Protein AF-A0A947K6J6-F1 (afdb_monomer)

Solvent-accessible surface area (backbone atoms only — not comparable to full-atom values): 7646 Å² total; per-residue (Å²): 130,92,72,92,45,74,66,57,57,52,51,52,50,49,52,52,51,50,50,52,50,45,40,66,72,44,54,49,53,53,50,52,53,50,53,50,48,53,49,52,54,55,47,51,54,50,50,51,54,49,51,52,51,50,50,52,51,52,50,51,54,48,53,50,51,52,50,52,51,52,51,52,54,49,52,51,50,49,52,51,48,53,49,51,51,52,51,49,53,49,52,53,50,50,52,50,51,52,51,52,52,52,49,53,50,53,53,51,51,50,52,51,50,53,52,50,51,52,53,51,49,58,64,46,45,59,57,51,52,49,53,50,48,35,68,74,67,73,58,82,132

Sequence (141 aa):
MITIDLTMWIQIANILIMIVIMNIVLYKPIRSILEEREKRIGSFEKDIEEFHKNAKLRLSEFEEKLNNARTRAKDELEQARSTAQSSGAETVGAIRKEVDTGKAASLSDLQTQIASARTELQGQVAGFAGSVAEKILGRGL

Secondary structure (DSSP, 8-state):
-----HHHHHHHHHHHHHHHHHIIIIIHHHHHHHHHHHHHHHHHHHHHHHHHHHHHHHHHHHHHHHHHHHHHHHHHHHHHHHHHHHHHHHHHHHHHHHHHHHHHHHHHHHHHHHHHHHHHHHHHHHHHHHHHHHHHH-S--

Foldseek 3Di:
DPPPDVVVVVVVVVVVVVVVCCCVPPVVVVVVVVVVVVVVVVVVVVVVVVVVVVVVVVVVVVVVVVVVVVVVVVVVVVVVVVVVVVVVVVVVVVVVVVVVVVVVVVVVVVVVVVVVVVVVVVVCVVVVVQVVCCVVVVHHD

Struc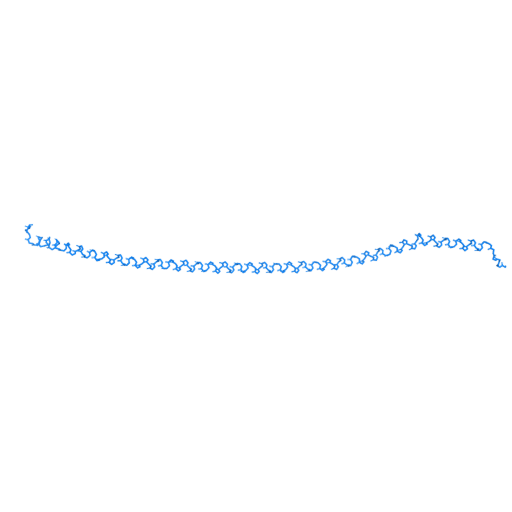ture (mmCIF, N/CA/C/O backbone):
data_AF-A0A947K6J6-F1
#
_entry.id   AF-A0A947K6J6-F1
#
loop_
_atom_site.group_PDB
_atom_site.id
_atom_site.type_symbol
_atom_site.label_atom_id
_atom_site.label_alt_id
_atom_site.label_comp_id
_atom_site.label_asym_id
_atom_site.label_entity_id
_atom_site.label_seq_id
_atom_site.pdbx_PDB_ins_code
_atom_site.Cartn_x
_atom_site.Cartn_y
_atom_site.Cartn_z
_atom_site.occupancy
_atom_site.B_iso_or_equiv
_atom_site.auth_seq_id
_atom_site.auth_comp_id
_atom_site.auth_asym_id
_atom_site.auth_atom_id
_atom_site.pdbx_PDB_model_num
ATOM 1 N N . MET A 1 1 ? 39.326 3.844 -83.913 1.00 45.97 1 MET A N 1
ATOM 2 C CA . MET A 1 1 ? 39.055 2.398 -83.777 1.00 45.97 1 MET A CA 1
ATOM 3 C C . MET A 1 1 ? 39.133 2.097 -82.296 1.00 45.97 1 MET A C 1
ATOM 5 O O . MET A 1 1 ? 40.119 2.487 -81.690 1.00 45.97 1 MET A O 1
ATOM 9 N N . ILE A 1 2 ? 38.081 1.541 -81.699 1.00 62.34 2 ILE A N 1
ATOM 10 C CA . ILE A 1 2 ? 38.128 1.117 -80.295 1.00 62.34 2 ILE A CA 1
ATOM 11 C C . ILE A 1 2 ? 38.883 -0.207 -80.301 1.00 62.34 2 ILE A C 1
ATOM 13 O O . ILE A 1 2 ? 38.319 -1.243 -80.647 1.00 62.34 2 ILE A O 1
ATOM 17 N N . THR A 1 3 ? 40.181 -0.155 -80.036 1.00 64.06 3 THR A N 1
ATOM 18 C CA . THR A 1 3 ? 40.966 -1.350 -79.758 1.00 64.06 3 THR A CA 1
ATOM 19 C C . THR A 1 3 ? 40.653 -1.765 -78.327 1.00 64.06 3 THR A C 1
ATOM 21 O O . THR A 1 3 ? 40.785 -0.982 -77.388 1.00 64.06 3 THR A O 1
ATOM 24 N N . ILE A 1 4 ? 40.141 -2.985 -78.160 1.00 67.19 4 ILE A N 1
ATOM 25 C CA . ILE A 1 4 ? 40.082 -3.615 -76.842 1.00 67.19 4 ILE A CA 1
ATOM 26 C C . ILE A 1 4 ? 41.522 -3.967 -76.480 1.00 67.19 4 ILE A C 1
ATOM 28 O O . ILE A 1 4 ? 42.048 -5.002 -76.879 1.00 67.19 4 ILE A O 1
ATOM 32 N N . ASP A 1 5 ? 42.163 -3.046 -75.770 1.00 78.06 5 ASP A N 1
ATOM 33 C CA . ASP A 1 5 ? 43.521 -3.195 -75.268 1.00 78.06 5 ASP A CA 1
ATOM 34 C C . ASP A 1 5 ? 43.517 -3.708 -73.821 1.00 78.06 5 ASP A C 1
ATOM 36 O O . ASP A 1 5 ? 42.534 -3.590 -73.082 1.00 7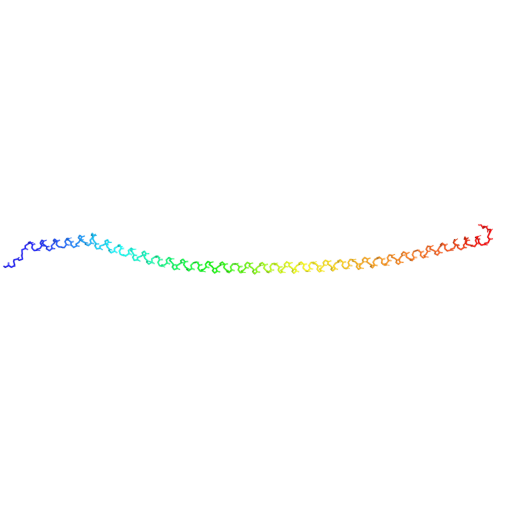8.06 5 ASP A O 1
ATOM 40 N N . LEU A 1 6 ? 44.656 -4.256 -73.384 1.00 80.88 6 LEU A N 1
ATOM 41 C CA . LEU A 1 6 ? 44.893 -4.712 -72.007 1.00 80.88 6 LEU A CA 1
ATOM 42 C C . LEU A 1 6 ? 44.568 -3.627 -70.958 1.00 80.88 6 LEU A C 1
ATOM 44 O O . LEU A 1 6 ? 44.156 -3.933 -69.841 1.00 80.88 6 LEU A O 1
ATOM 48 N N . THR A 1 7 ? 44.693 -2.353 -71.331 1.00 84.12 7 THR A N 1
ATOM 49 C CA . THR A 1 7 ? 44.322 -1.189 -70.515 1.00 84.12 7 THR A CA 1
ATOM 50 C C . THR A 1 7 ? 42.836 -1.160 -70.151 1.00 84.12 7 THR A C 1
ATOM 52 O O . THR A 1 7 ? 42.505 -0.791 -69.027 1.00 84.12 7 THR A O 1
ATOM 55 N N . MET A 1 8 ? 41.939 -1.615 -71.034 1.00 86.25 8 MET A N 1
ATOM 56 C CA . MET A 1 8 ? 40.504 -1.702 -70.743 1.00 86.25 8 MET A CA 1
ATOM 57 C C . MET A 1 8 ? 40.226 -2.736 -69.643 1.00 86.25 8 MET A C 1
ATOM 59 O O . MET A 1 8 ? 39.459 -2.469 -68.718 1.00 86.25 8 MET A O 1
ATOM 63 N N . TRP A 1 9 ? 40.904 -3.886 -69.687 1.00 88.31 9 TRP A N 1
ATOM 64 C CA . TRP A 1 9 ? 40.820 -4.908 -68.639 1.00 88.31 9 TRP A CA 1
ATOM 65 C C . TRP A 1 9 ? 41.380 -4.416 -67.302 1.00 88.31 9 TRP A C 1
ATOM 67 O O . TRP A 1 9 ? 40.767 -4.641 -66.259 1.00 88.31 9 TRP A O 1
ATOM 77 N N . ILE A 1 10 ? 42.498 -3.684 -67.330 1.00 89.38 10 ILE A N 1
ATOM 78 C CA . ILE A 1 10 ? 43.073 -3.045 -66.136 1.00 89.38 10 ILE A CA 1
ATOM 79 C C . ILE A 1 10 ? 42.094 -2.021 -65.543 1.00 89.38 10 ILE A C 1
ATOM 81 O O . ILE A 1 10 ? 41.933 -1.955 -64.325 1.00 89.38 10 ILE A O 1
ATOM 85 N N . GLN A 1 11 ? 41.393 -1.252 -66.377 1.00 89.19 11 GLN A N 1
ATOM 86 C CA . GLN A 1 11 ? 40.428 -0.255 -65.917 1.00 89.19 11 GLN A CA 1
ATOM 87 C C . GLN A 1 11 ? 39.164 -0.888 -65.320 1.00 89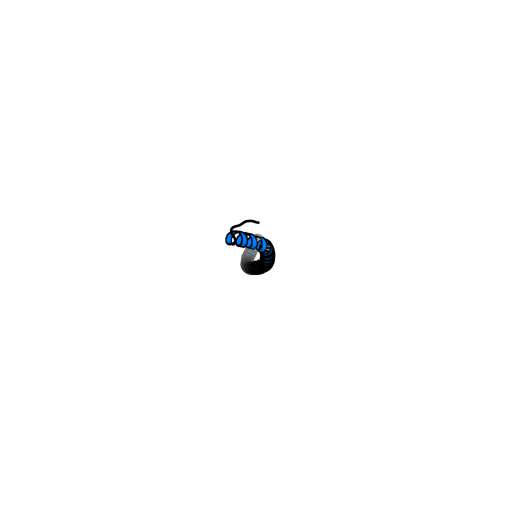.19 11 GLN A C 1
ATOM 89 O O . GLN A 1 11 ? 38.676 -0.422 -64.290 1.00 89.19 11 GLN A O 1
ATOM 94 N N . ILE A 1 12 ? 38.682 -1.996 -65.894 1.00 92.25 12 ILE A N 1
ATOM 95 C CA . ILE A 1 12 ? 37.608 -2.809 -65.302 1.00 92.25 12 ILE A CA 1
ATOM 96 C C . ILE A 1 12 ? 38.046 -3.346 -63.935 1.00 92.25 12 ILE A C 1
ATOM 98 O O . ILE A 1 12 ? 37.305 -3.205 -62.964 1.00 92.25 12 ILE A O 1
ATOM 102 N N . ALA A 1 13 ? 39.257 -3.903 -63.831 1.00 93.62 13 ALA A N 1
ATOM 103 C CA . ALA A 1 13 ? 39.795 -4.389 -62.562 1.00 93.62 13 ALA A CA 1
ATOM 104 C C . ALA A 1 13 ? 39.913 -3.265 -61.516 1.00 93.62 13 ALA A C 1
ATOM 106 O O . ALA A 1 13 ? 39.561 -3.471 -60.357 1.00 93.62 13 ALA A O 1
ATOM 107 N N . ASN A 1 14 ? 40.331 -2.062 -61.922 1.00 93.06 14 ASN A N 1
ATOM 108 C CA . ASN A 1 14 ? 40.413 -0.893 -61.045 1.00 93.06 14 ASN A CA 1
ATOM 109 C C . ASN A 1 14 ? 39.034 -0.485 -60.489 1.00 93.06 14 ASN A C 1
ATOM 111 O O . ASN A 1 14 ? 38.890 -0.310 -59.280 1.00 93.06 14 ASN A O 1
ATOM 115 N N . ILE A 1 15 ? 38.001 -0.426 -61.340 1.00 93.62 15 ILE A N 1
ATOM 116 C CA . ILE A 1 15 ? 36.619 -0.142 -60.913 1.00 93.62 15 ILE A CA 1
ATOM 117 C C . ILE A 1 15 ? 36.113 -1.228 -59.959 1.00 93.62 15 ILE A C 1
ATOM 119 O O . ILE A 1 15 ? 35.488 -0.915 -58.948 1.00 93.62 15 ILE A O 1
ATOM 123 N N . LEU A 1 16 ? 36.406 -2.499 -60.242 1.00 94.81 16 LEU A N 1
ATOM 124 C CA . LEU A 1 16 ? 35.984 -3.625 -59.408 1.00 94.81 16 LEU A CA 1
ATOM 125 C C . LEU A 1 16 ? 36.634 -3.558 -58.017 1.00 94.81 16 LEU A C 1
ATOM 127 O O . LEU A 1 16 ? 35.942 -3.684 -57.006 1.00 94.81 16 LEU A O 1
ATOM 131 N N . ILE A 1 17 ? 37.934 -3.255 -57.955 1.00 94.62 17 ILE A N 1
ATOM 132 C CA . ILE A 1 17 ? 38.656 -2.996 -56.701 1.00 94.62 17 ILE A CA 1
ATOM 133 C C . ILE A 1 17 ? 38.039 -1.803 -55.961 1.00 94.62 17 ILE A C 1
ATOM 135 O O . ILE A 1 17 ? 37.791 -1.893 -54.758 1.00 94.62 17 ILE A O 1
ATOM 139 N N . MET A 1 18 ? 37.725 -0.710 -56.662 1.00 92.69 18 MET A N 1
ATOM 140 C CA . MET A 1 18 ? 37.110 0.467 -56.047 1.00 92.69 18 MET A CA 1
ATOM 141 C C . MET A 1 18 ? 35.719 0.164 -55.472 1.00 92.69 18 MET A C 1
ATOM 143 O O . MET A 1 18 ? 35.412 0.607 -54.367 1.00 92.69 18 MET A O 1
ATOM 147 N N . ILE A 1 19 ? 34.900 -0.641 -56.156 1.00 93.00 19 ILE A N 1
ATOM 148 C CA . ILE A 1 19 ? 33.596 -1.098 -55.649 1.00 93.00 19 ILE A CA 1
ATOM 149 C C . ILE A 1 19 ? 33.771 -1.940 -54.380 1.00 93.00 19 ILE A C 1
ATOM 151 O O . ILE A 1 19 ? 33.037 -1.742 -53.412 1.00 93.00 19 ILE A O 1
ATOM 155 N N . VAL A 1 20 ? 34.749 -2.850 -54.351 1.00 93.12 20 VAL A N 1
ATOM 156 C CA . VAL A 1 20 ? 35.026 -3.684 -53.170 1.00 93.12 20 VAL A CA 1
ATOM 157 C C . VAL A 1 20 ? 35.457 -2.825 -51.981 1.00 93.12 20 VAL A C 1
ATOM 159 O O . VAL A 1 20 ? 34.918 -2.987 -50.884 1.00 93.12 20 VAL A O 1
ATOM 162 N N . ILE A 1 21 ? 36.366 -1.870 -52.198 1.00 92.75 21 ILE A N 1
ATOM 163 C CA . ILE A 1 21 ? 36.805 -0.927 -51.160 1.00 92.75 21 ILE A CA 1
ATOM 164 C C . ILE A 1 21 ? 35.615 -0.106 -50.657 1.00 92.75 21 ILE A C 1
ATOM 166 O O . ILE A 1 21 ? 35.389 -0.031 -49.452 1.00 92.75 21 ILE A O 1
ATOM 170 N N . MET A 1 22 ? 34.803 0.450 -51.557 1.00 91.06 22 MET A N 1
ATOM 171 C CA . MET A 1 22 ? 33.620 1.237 -51.198 1.00 91.06 22 MET A CA 1
ATOM 172 C C . MET A 1 22 ? 32.589 0.408 -50.416 1.00 91.06 22 MET A C 1
ATOM 174 O O . MET A 1 22 ? 31.962 0.907 -49.481 1.00 91.06 22 MET A O 1
ATOM 178 N N . ASN A 1 23 ? 32.417 -0.869 -50.762 1.00 90.62 23 ASN A N 1
ATOM 179 C CA . ASN A 1 23 ? 31.503 -1.762 -50.057 1.00 90.62 23 ASN A CA 1
ATOM 180 C C . ASN A 1 23 ? 31.948 -1.998 -48.603 1.00 90.62 23 ASN A C 1
ATOM 182 O O . ASN A 1 23 ? 31.140 -1.915 -47.676 1.00 90.62 23 ASN A O 1
ATOM 186 N N . ILE A 1 24 ? 33.247 -2.241 -48.399 1.00 89.56 24 ILE A N 1
ATOM 187 C CA . ILE A 1 24 ? 33.826 -2.494 -47.073 1.00 89.56 24 ILE A CA 1
ATOM 188 C C . ILE A 1 24 ? 33.873 -1.211 -46.232 1.00 89.56 24 ILE A C 1
ATOM 190 O O . ILE A 1 24 ? 33.529 -1.251 -45.052 1.00 89.56 24 ILE A O 1
ATOM 194 N N . VAL A 1 25 ? 34.279 -0.088 -46.829 1.00 90.88 25 VAL A N 1
ATOM 195 C CA . VAL A 1 25 ? 34.538 1.175 -46.118 1.00 90.88 25 VAL A CA 1
ATOM 196 C C . VAL A 1 25 ? 33.272 2.005 -45.901 1.00 90.88 25 VAL A C 1
ATOM 198 O O . VAL A 1 25 ? 33.187 2.696 -44.893 1.00 90.88 25 VAL A O 1
ATOM 201 N N . LEU A 1 26 ? 32.286 1.954 -46.804 1.00 88.56 26 LEU A N 1
ATOM 202 C CA . LEU A 1 26 ? 31.100 2.824 -46.749 1.00 88.56 26 LEU A CA 1
ATOM 203 C C . LEU A 1 26 ? 29.794 2.047 -46.575 1.00 88.56 26 LEU A C 1
ATOM 205 O O . LEU A 1 26 ? 29.064 2.281 -45.614 1.00 88.56 26 LEU A O 1
ATOM 209 N N . TYR A 1 27 ? 29.480 1.108 -47.471 1.00 90.50 27 TYR A N 1
ATOM 210 C CA . TYR A 1 27 ? 28.154 0.472 -47.467 1.00 90.50 27 TYR A CA 1
ATOM 211 C C . TYR A 1 27 ? 27.907 -0.375 -46.218 1.00 90.50 27 TYR A C 1
ATOM 213 O O . TYR A 1 27 ? 26.834 -0.289 -45.619 1.00 90.50 27 TYR A O 1
ATOM 221 N N . LYS A 1 28 ? 28.897 -1.170 -45.801 1.00 89.75 28 LYS A N 1
ATOM 222 C CA . LYS A 1 28 ? 28.798 -2.005 -44.601 1.00 89.75 28 LYS A CA 1
ATOM 223 C C . LYS A 1 28 ? 28.625 -1.182 -43.308 1.00 89.75 28 LYS A C 1
ATOM 225 O O . LYS A 1 28 ? 27.669 -1.464 -42.583 1.00 89.75 28 LYS A O 1
ATOM 230 N N . PRO A 1 29 ? 29.458 -0.164 -43.004 1.00 90.75 29 PRO A N 1
ATOM 231 C CA . PRO A 1 29 ? 29.267 0.635 -41.794 1.00 90.75 29 PRO A CA 1
ATOM 232 C C . PRO A 1 29 ? 27.993 1.484 -41.829 1.00 90.75 29 PRO A C 1
ATOM 234 O O . PRO A 1 29 ? 27.316 1.571 -40.810 1.00 90.75 29 PRO A O 1
ATOM 237 N N . ILE A 1 30 ? 27.604 2.046 -42.981 1.00 91.12 30 ILE A N 1
ATOM 238 C CA . ILE A 1 30 ? 26.359 2.826 -43.082 1.00 91.12 30 ILE A CA 1
ATOM 239 C C . ILE A 1 30 ? 25.138 1.953 -42.770 1.00 91.12 30 ILE A C 1
ATOM 241 O O . ILE A 1 30 ? 24.279 2.368 -41.994 1.00 91.12 30 ILE A O 1
ATOM 245 N N . ARG A 1 31 ? 25.074 0.732 -43.317 1.00 89.44 31 ARG A N 1
ATOM 246 C CA . ARG A 1 31 ? 23.990 -0.214 -43.000 1.00 89.44 31 ARG A CA 1
ATOM 247 C C . ARG A 1 31 ? 23.971 -0.586 -41.522 1.00 89.44 31 ARG A C 1
ATOM 249 O O . ARG A 1 31 ? 22.909 -0.548 -40.914 1.00 89.44 31 ARG A O 1
ATOM 256 N N . SER A 1 32 ? 25.137 -0.859 -40.936 1.00 91.19 32 SER A N 1
ATOM 257 C CA . SER A 1 32 ? 25.247 -1.167 -39.506 1.00 91.19 32 SER A CA 1
ATOM 258 C C . SER A 1 32 ? 24.714 -0.032 -38.628 1.00 91.19 32 SER A C 1
ATOM 260 O O . SER A 1 32 ? 23.980 -0.293 -37.682 1.00 91.19 32 SER A O 1
ATOM 262 N N . ILE A 1 33 ? 25.047 1.224 -38.943 1.00 89.94 33 ILE A N 1
ATOM 263 C CA . ILE A 1 33 ? 24.566 2.395 -38.192 1.00 89.94 33 ILE A CA 1
ATOM 264 C C . ILE A 1 33 ? 23.051 2.558 -38.346 1.00 89.94 33 ILE A C 1
ATOM 266 O O . ILE A 1 33 ? 22.371 2.940 -37.393 1.00 89.94 33 ILE A O 1
ATOM 270 N N . LEU A 1 34 ? 22.513 2.285 -39.537 1.00 89.62 34 LEU A N 1
ATOM 271 C CA . LEU A 1 34 ? 21.082 2.398 -39.795 1.00 89.62 34 LEU A CA 1
ATOM 272 C C . LEU A 1 34 ? 20.290 1.329 -39.029 1.00 89.62 34 LEU A C 1
ATOM 274 O O . LEU A 1 34 ? 19.342 1.675 -38.329 1.00 89.62 34 LEU A O 1
ATOM 278 N N . GLU A 1 35 ? 20.743 0.073 -39.066 1.00 92.38 35 GLU A N 1
ATOM 279 C CA . GLU A 1 35 ? 20.170 -1.019 -38.267 1.00 92.38 35 GLU A CA 1
ATOM 280 C C . GLU A 1 35 ? 20.273 -0.744 -36.766 1.00 92.38 35 GLU A C 1
ATOM 282 O O . GLU A 1 35 ? 19.356 -1.038 -36.004 1.00 92.38 35 GLU A O 1
ATOM 287 N N . GLU A 1 36 ? 21.391 -0.179 -36.312 1.00 91.00 36 GLU A N 1
ATOM 288 C CA . GLU A 1 36 ? 21.584 0.160 -34.908 1.00 91.00 36 GLU A CA 1
ATOM 289 C C . GLU A 1 36 ? 20.648 1.290 -34.461 1.00 91.00 36 GLU A C 1
ATOM 291 O O . GLU A 1 36 ? 20.085 1.223 -33.369 1.00 91.00 36 GLU A O 1
ATOM 296 N N . ARG A 1 37 ? 20.423 2.303 -35.307 1.00 90.88 37 ARG A N 1
ATOM 297 C CA . ARG A 1 37 ? 19.428 3.353 -35.043 1.00 90.88 37 ARG A CA 1
ATOM 298 C C . ARG A 1 37 ? 18.015 2.791 -34.997 1.00 90.88 37 ARG A C 1
ATOM 300 O O . ARG A 1 37 ? 17.284 3.111 -34.067 1.00 90.88 37 ARG A O 1
ATOM 307 N N . GLU A 1 38 ? 17.650 1.951 -35.957 1.00 89.12 38 GLU A N 1
ATOM 308 C CA . GLU A 1 38 ? 16.330 1.322 -36.012 1.00 89.12 38 GLU A CA 1
ATOM 309 C C . GLU A 1 38 ? 16.087 0.438 -34.780 1.00 89.12 38 GLU A C 1
ATOM 311 O O . GLU A 1 38 ? 15.055 0.558 -34.122 1.00 89.12 38 GLU A O 1
ATOM 316 N N . LYS A 1 39 ? 17.088 -0.359 -34.378 1.00 91.31 39 LYS A N 1
ATOM 317 C CA . LYS A 1 39 ? 17.038 -1.163 -33.148 1.00 91.31 39 LYS A CA 1
ATOM 318 C C . LYS A 1 39 ? 16.916 -0.313 -31.891 1.00 91.31 39 LYS A C 1
ATOM 320 O O . LYS A 1 39 ? 16.116 -0.662 -31.033 1.00 91.31 39 LYS A O 1
ATOM 325 N N . ARG A 1 40 ? 17.679 0.781 -31.768 1.00 86.56 40 ARG A N 1
ATOM 326 C CA . ARG A 1 40 ? 17.594 1.683 -30.603 1.00 86.56 40 ARG A CA 1
ATOM 327 C C . ARG A 1 40 ? 16.226 2.353 -30.509 1.00 86.56 40 ARG A C 1
ATOM 329 O O . ARG A 1 40 ? 15.662 2.432 -29.428 1.00 86.56 40 ARG A O 1
ATOM 336 N N . ILE A 1 41 ? 15.677 2.823 -31.628 1.00 86.56 41 ILE A N 1
ATOM 337 C CA . ILE A 1 41 ? 14.349 3.451 -31.645 1.00 86.56 41 ILE A CA 1
ATOM 338 C C . ILE A 1 41 ? 13.276 2.417 -31.284 1.00 86.56 41 ILE A C 1
ATOM 340 O O . ILE A 1 41 ? 12.465 2.669 -30.397 1.00 86.56 41 ILE A O 1
ATOM 344 N N . GLY A 1 42 ? 13.328 1.229 -31.891 1.00 88.81 42 GLY A N 1
ATOM 345 C CA . GLY A 1 42 ? 12.397 0.148 -31.578 1.00 88.81 42 GLY A CA 1
ATOM 346 C C . GLY A 1 42 ? 12.533 -0.383 -30.147 1.00 88.81 42 GLY A C 1
ATOM 347 O O . GLY A 1 42 ? 11.536 -0.787 -29.553 1.00 88.81 42 GLY A O 1
ATOM 348 N N . SER A 1 43 ? 13.738 -0.377 -29.562 1.00 91.06 43 SER A N 1
ATOM 349 C CA . SER A 1 43 ? 13.920 -0.745 -28.154 1.00 91.06 43 SER A CA 1
ATOM 350 C C . SER A 1 43 ? 13.332 0.307 -27.226 1.00 91.06 43 SER A C 1
ATOM 352 O O . SER A 1 43 ? 12.632 -0.060 -26.297 1.00 91.06 43 SER A O 1
ATOM 354 N N . PHE A 1 44 ? 13.525 1.601 -27.507 1.00 87.44 44 PHE A N 1
ATOM 355 C CA . PHE A 1 44 ? 12.925 2.656 -26.690 1.00 87.44 44 PHE A CA 1
ATOM 356 C C . PHE A 1 44 ? 11.399 2.606 -26.702 1.00 87.44 44 PHE A C 1
ATOM 358 O O . PHE A 1 44 ? 10.784 2.793 -25.658 1.00 87.44 44 PHE A O 1
ATOM 365 N N . GLU A 1 45 ? 10.779 2.328 -27.848 1.00 88.81 45 GLU A N 1
ATOM 366 C CA . GLU A 1 45 ? 9.322 2.198 -27.929 1.00 88.81 45 GLU A CA 1
ATOM 367 C C . GLU A 1 45 ? 8.809 1.013 -27.095 1.00 88.81 45 GLU A C 1
ATOM 369 O O . GLU A 1 45 ? 7.869 1.170 -26.315 1.00 88.81 45 GLU A O 1
ATOM 374 N N . LYS A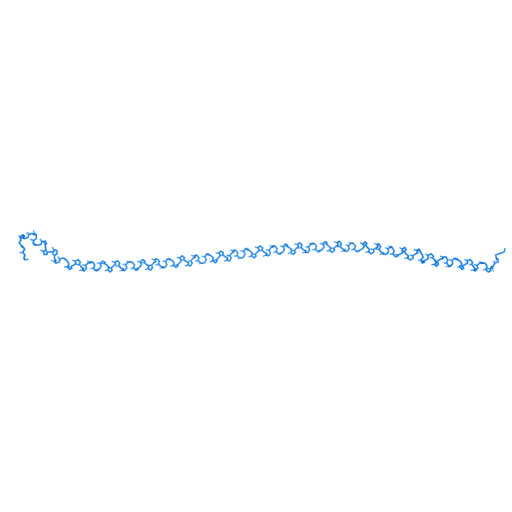 1 46 ? 9.489 -0.139 -27.172 1.00 92.88 46 LYS A N 1
ATOM 375 C CA . LYS A 1 46 ? 9.181 -1.308 -26.333 1.00 92.88 46 LYS A CA 1
ATOM 376 C C . LYS A 1 46 ? 9.384 -1.033 -24.849 1.00 92.88 46 LYS A C 1
ATOM 378 O O . LYS A 1 46 ? 8.519 -1.385 -24.053 1.00 92.88 46 LYS A O 1
ATOM 383 N N . ASP A 1 47 ? 10.490 -0.391 -24.487 1.00 92.81 47 ASP A N 1
ATOM 384 C CA . ASP A 1 47 ? 10.789 -0.042 -23.101 1.00 92.81 47 ASP A CA 1
ATOM 385 C C . ASP A 1 47 ? 9.706 0.896 -22.555 1.00 92.81 47 ASP A C 1
ATOM 387 O O . ASP A 1 47 ? 9.202 0.679 -21.457 1.00 92.81 47 ASP A O 1
ATOM 391 N N . ILE A 1 48 ? 9.285 1.907 -23.327 1.00 90.62 48 ILE A N 1
ATOM 392 C CA . ILE A 1 48 ? 8.201 2.826 -22.947 1.00 90.62 48 ILE A CA 1
ATOM 393 C C . ILE A 1 48 ? 6.889 2.064 -22.730 1.00 90.62 48 ILE A C 1
ATOM 395 O O . ILE A 1 48 ? 6.223 2.275 -21.712 1.00 90.62 48 ILE A O 1
ATOM 399 N N . GLU A 1 49 ? 6.511 1.176 -23.652 1.00 93.44 49 GLU A N 1
ATOM 400 C CA . GLU A 1 49 ? 5.295 0.370 -23.521 1.00 93.44 49 GLU A CA 1
ATOM 401 C C . GLU A 1 49 ? 5.353 -0.532 -22.278 1.00 93.44 49 GLU A C 1
ATOM 403 O O . GLU A 1 49 ? 4.397 -0.601 -21.497 1.00 93.44 49 GLU A O 1
ATOM 408 N N . GLU A 1 50 ? 6.499 -1.168 -22.039 1.00 94.81 50 GLU A N 1
ATOM 409 C CA . GLU A 1 50 ? 6.733 -2.012 -20.874 1.00 94.81 50 GLU A CA 1
ATOM 410 C C . GLU A 1 50 ? 6.706 -1.206 -19.567 1.00 94.81 50 GLU A C 1
ATOM 412 O O . GLU A 1 50 ? 6.055 -1.623 -18.606 1.00 94.81 50 GLU A O 1
ATOM 417 N N . PHE A 1 51 ? 7.320 -0.021 -19.524 1.00 92.75 51 PHE A N 1
ATOM 418 C CA . PHE A 1 51 ? 7.256 0.880 -18.372 1.00 92.75 51 PHE A CA 1
ATOM 419 C C . PHE A 1 51 ? 5.824 1.324 -18.083 1.00 92.75 51 PHE A C 1
ATOM 421 O O . PHE A 1 51 ? 5.401 1.281 -16.927 1.00 92.75 51 PHE A O 1
ATOM 428 N N . HIS A 1 52 ? 5.047 1.693 -19.104 1.00 93.00 52 HIS A N 1
ATOM 429 C CA . HIS A 1 52 ? 3.639 2.051 -18.929 1.00 93.00 52 HIS A CA 1
ATOM 430 C C . HIS A 1 52 ? 2.808 0.876 -18.411 1.00 93.00 52 HIS A C 1
ATOM 432 O O . HIS A 1 52 ? 2.006 1.040 -17.484 1.00 93.00 52 HIS A O 1
ATOM 438 N N . LYS A 1 53 ? 3.012 -0.321 -18.968 1.00 95.50 53 LYS A N 1
ATOM 439 C CA . LYS A 1 53 ? 2.323 -1.539 -18.533 1.00 95.50 53 LYS A CA 1
ATOM 440 C C . LYS A 1 53 ? 2.676 -1.894 -17.091 1.00 95.50 53 LYS A C 1
ATOM 442 O O . LYS A 1 53 ? 1.776 -2.145 -16.291 1.00 95.50 53 LYS A O 1
ATOM 447 N N . ASN A 1 54 ? 3.960 -1.862 -16.745 1.00 94.25 54 ASN A N 1
ATOM 448 C CA . ASN A 1 54 ? 4.442 -2.133 -15.396 1.00 94.25 54 ASN A CA 1
ATOM 449 C C . ASN A 1 54 ? 3.943 -1.084 -14.401 1.00 94.25 54 ASN A C 1
ATOM 451 O O . ASN A 1 54 ? 3.484 -1.451 -13.324 1.00 94.25 54 ASN A O 1
ATOM 455 N N . ALA A 1 55 ? 3.950 0.202 -14.755 1.00 92.56 55 ALA A N 1
ATOM 456 C CA . ALA A 1 55 ? 3.405 1.260 -13.908 1.00 92.56 55 ALA A CA 1
ATOM 457 C C . ALA A 1 55 ? 1.910 1.044 -13.630 1.00 92.56 55 ALA A C 1
ATOM 459 O O . ALA A 1 55 ? 1.482 1.104 -12.478 1.00 92.56 55 ALA A O 1
ATOM 460 N N . LYS A 1 56 ? 1.123 0.716 -14.663 1.00 94.31 56 LYS A N 1
ATOM 461 C CA . LYS A 1 56 ? -0.306 0.415 -14.515 1.00 94.31 56 LYS A CA 1
ATOM 462 C C . LYS A 1 56 ? -0.545 -0.827 -13.656 1.00 94.31 56 LYS A C 1
ATOM 464 O O . LYS A 1 56 ? -1.424 -0.808 -12.798 1.00 94.31 56 LYS A O 1
ATOM 469 N N . LEU A 1 57 ? 0.249 -1.880 -13.852 1.00 95.81 57 LEU A N 1
ATOM 470 C CA . LEU A 1 57 ? 0.177 -3.095 -13.044 1.00 95.81 57 LEU A CA 1
ATOM 471 C C . LEU A 1 57 ? 0.493 -2.797 -11.574 1.00 95.81 57 LEU A C 1
ATOM 473 O O . LEU A 1 57 ? -0.279 -3.166 -10.699 1.00 95.81 57 LEU A O 1
ATOM 477 N N . ARG A 1 58 ? 1.582 -2.071 -11.301 1.00 92.44 58 ARG A N 1
ATOM 478 C CA . ARG A 1 58 ? 1.981 -1.680 -9.942 1.00 92.44 58 ARG A CA 1
ATOM 479 C C . ARG A 1 58 ? 0.935 -0.815 -9.255 1.00 92.44 58 ARG A C 1
ATOM 481 O O . ARG A 1 58 ? 0.692 -1.001 -8.067 1.00 92.44 58 ARG A O 1
ATOM 488 N N . LEU A 1 59 ? 0.313 0.105 -9.990 1.00 94.06 59 LEU A N 1
ATOM 489 C CA . LEU A 1 59 ? -0.760 0.942 -9.464 1.00 94.06 59 LEU A CA 1
ATOM 490 C C . LEU A 1 59 ? -1.992 0.098 -9.111 1.00 94.06 59 LEU A C 1
ATOM 492 O O . LEU A 1 59 ? -2.501 0.216 -8.002 1.00 94.06 59 LEU A O 1
ATOM 496 N N . SER A 1 60 ? -2.388 -0.828 -9.988 1.00 95.62 60 SER A N 1
ATOM 497 C CA . SER A 1 60 ? -3.473 -1.778 -9.715 1.00 95.62 60 SER A CA 1
ATOM 498 C C . SER A 1 60 ? -3.172 -2.670 -8.504 1.00 95.62 60 SER A C 1
ATOM 500 O O . SER A 1 60 ? -4.018 -2.819 -7.628 1.00 95.62 60 SER A O 1
ATOM 502 N N . GLU A 1 61 ? -1.962 -3.235 -8.412 1.00 94.88 61 GLU A N 1
ATOM 503 C CA . GLU A 1 61 ? -1.529 -4.046 -7.263 1.00 94.88 61 GLU A CA 1
ATOM 504 C C . GLU A 1 61 ? -1.541 -3.234 -5.960 1.00 94.88 61 GLU A C 1
ATOM 506 O O . GLU A 1 61 ? -1.869 -3.756 -4.893 1.00 94.88 61 GLU A O 1
ATOM 511 N N . PHE A 1 62 ? -1.154 -1.959 -6.025 1.00 93.38 62 PHE A N 1
ATOM 512 C CA . PHE A 1 62 ? -1.151 -1.065 -4.873 1.00 93.38 62 PHE A CA 1
ATOM 513 C C . PHE A 1 62 ? -2.573 -0.738 -4.410 1.00 93.38 62 PHE A C 1
ATOM 515 O O . PHE A 1 62 ? -2.862 -0.846 -3.218 1.00 93.38 62 PHE A O 1
ATOM 522 N N . GLU A 1 63 ? -3.466 -0.385 -5.335 1.00 94.81 63 GLU A N 1
ATOM 523 C CA . GLU A 1 63 ? -4.877 -0.126 -5.044 1.00 94.81 63 GLU A CA 1
ATOM 524 C C . GLU A 1 63 ? -5.565 -1.359 -4.452 1.00 94.81 63 GLU A C 1
ATOM 526 O O . GLU A 1 63 ? -6.269 -1.252 -3.445 1.00 94.81 63 GLU A O 1
ATOM 531 N N . GLU A 1 64 ? -5.304 -2.541 -5.011 1.00 96.06 64 GLU A N 1
ATOM 532 C CA . GLU A 1 64 ? -5.837 -3.803 -4.504 1.00 96.06 64 GLU A CA 1
ATOM 533 C C . GLU A 1 64 ? -5.330 -4.100 -3.086 1.00 96.06 64 GLU A C 1
ATOM 535 O O . GLU A 1 64 ? -6.121 -4.404 -2.189 1.00 96.06 64 GLU A O 1
ATOM 540 N N . LYS A 1 65 ? -4.021 -3.958 -2.840 1.00 94.00 65 LYS A N 1
ATOM 541 C CA . LYS A 1 65 ? -3.437 -4.137 -1.500 1.00 94.00 65 LYS A CA 1
ATOM 542 C C . LYS A 1 65 ? -4.000 -3.141 -0.496 1.00 94.00 65 LYS A C 1
ATOM 544 O O . LYS A 1 65 ? -4.296 -3.527 0.633 1.00 94.00 65 LYS A O 1
ATOM 549 N N . LEU A 1 66 ? -4.173 -1.882 -0.894 1.00 95.44 66 LEU A N 1
ATOM 550 C CA . LEU A 1 66 ? -4.749 -0.850 -0.039 1.00 95.44 66 LEU A CA 1
ATOM 551 C C . LEU A 1 66 ? -6.206 -1.167 0.306 1.00 95.44 66 LEU A C 1
ATOM 553 O O . LEU A 1 66 ? -6.607 -1.027 1.462 1.00 95.44 66 LEU A O 1
ATOM 557 N N . ASN A 1 67 ? -6.994 -1.614 -0.673 1.00 95.62 67 ASN A N 1
ATOM 558 C CA . ASN A 1 67 ? -8.380 -1.997 -0.443 1.00 95.62 67 ASN A CA 1
ATOM 559 C C . ASN A 1 67 ? -8.470 -3.225 0.474 1.00 95.62 67 ASN A C 1
ATOM 561 O O . ASN A 1 67 ? -9.185 -3.196 1.470 1.00 95.62 67 ASN A O 1
ATOM 565 N N . ASN A 1 68 ? -7.660 -4.256 0.221 1.00 95.88 68 ASN A N 1
ATOM 566 C CA . ASN A 1 68 ? -7.572 -5.438 1.078 1.00 95.88 68 ASN A CA 1
ATOM 567 C C . ASN A 1 68 ? -7.153 -5.092 2.514 1.00 95.88 68 ASN A C 1
ATOM 569 O O . ASN A 1 68 ? -7.739 -5.608 3.464 1.00 95.88 68 ASN A O 1
ATOM 573 N N . ALA A 1 69 ? -6.176 -4.199 2.697 1.00 93.94 69 ALA A N 1
ATOM 574 C CA . ALA A 1 69 ? -5.765 -3.739 4.022 1.00 93.94 69 ALA A CA 1
ATOM 575 C C . ALA A 1 69 ? -6.899 -2.994 4.745 1.00 93.94 69 ALA A C 1
ATOM 577 O O . ALA A 1 69 ? -7.129 -3.230 5.929 1.00 93.94 69 ALA A O 1
ATOM 578 N N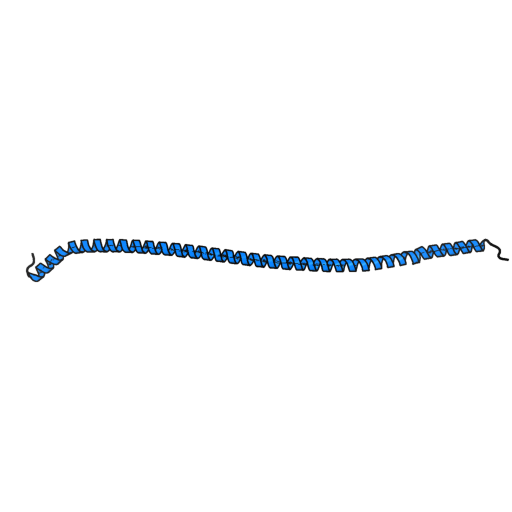 . ARG A 1 70 ? -7.648 -2.140 4.034 1.00 94.50 70 ARG A N 1
ATOM 579 C CA . ARG A 1 70 ? -8.822 -1.443 4.585 1.00 94.50 70 ARG A CA 1
ATOM 580 C C . ARG A 1 70 ? -9.933 -2.407 4.984 1.00 94.50 70 ARG A C 1
ATOM 582 O O . ARG A 1 70 ? -10.523 -2.217 6.043 1.00 94.50 70 ARG A O 1
ATOM 589 N N . THR A 1 71 ? -10.215 -3.416 4.164 1.00 95.94 71 THR A N 1
ATOM 590 C CA . THR A 1 71 ? -11.214 -4.446 4.475 1.00 95.94 71 THR A CA 1
ATOM 591 C C . THR A 1 71 ? -10.803 -5.233 5.712 1.00 95.94 71 THR A C 1
ATOM 593 O O . THR A 1 71 ? -11.559 -5.266 6.673 1.00 95.94 71 THR A O 1
ATOM 596 N N . ARG A 1 72 ? -9.559 -5.731 5.767 1.00 94.44 72 ARG A N 1
ATOM 597 C CA . ARG A 1 72 ? -9.043 -6.445 6.948 1.00 94.44 72 ARG A CA 1
ATOM 598 C C . ARG A 1 72 ? -9.102 -5.604 8.220 1.00 94.44 72 ARG A C 1
ATOM 600 O O . ARG A 1 72 ? -9.524 -6.107 9.250 1.00 94.44 72 ARG A O 1
ATOM 607 N N . ALA A 1 73 ? -8.728 -4.326 8.147 1.00 93.06 73 ALA A N 1
ATOM 608 C CA . ALA A 1 73 ? -8.802 -3.430 9.298 1.00 93.06 73 ALA A CA 1
ATOM 609 C C . ALA A 1 73 ? -10.247 -3.211 9.778 1.00 93.06 73 ALA A C 1
ATOM 611 O O . ALA A 1 73 ? -10.489 -3.114 10.979 1.00 93.06 73 ALA A O 1
ATOM 612 N N . LYS A 1 74 ? -11.216 -3.130 8.856 1.00 94.75 74 LYS A N 1
ATOM 613 C CA . LYS A 1 74 ? -12.640 -3.056 9.211 1.00 94.75 74 LYS A CA 1
ATOM 614 C C . LYS A 1 74 ? -13.128 -4.351 9.849 1.00 94.75 74 LYS A C 1
ATOM 616 O O . LYS A 1 74 ? -13.808 -4.276 10.865 1.00 94.75 74 LYS A O 1
ATOM 621 N N . ASP A 1 75 ? -12.762 -5.496 9.283 1.00 96.12 75 ASP A N 1
ATOM 622 C CA . ASP A 1 75 ? -13.152 -6.807 9.803 1.00 96.12 75 ASP A CA 1
ATOM 623 C C . ASP A 1 75 ? -12.583 -7.029 11.211 1.00 96.12 75 ASP A C 1
ATOM 625 O O . ASP A 1 75 ? -13.303 -7.444 12.115 1.00 96.12 75 ASP A O 1
ATOM 629 N N . GLU A 1 76 ? -11.316 -6.670 11.431 1.00 95.12 76 GLU A N 1
ATOM 630 C CA . GLU A 1 76 ? -10.666 -6.753 12.741 1.00 95.12 76 GLU A CA 1
ATOM 631 C C . GLU A 1 76 ? -11.304 -5.798 13.758 1.00 95.12 76 GLU A C 1
ATOM 633 O O . GLU A 1 76 ? -11.563 -6.185 14.898 1.00 95.12 76 GLU A O 1
ATOM 638 N N . LEU A 1 77 ? -11.631 -4.567 13.347 1.00 95.31 77 LEU A N 1
ATOM 639 C CA . LEU A 1 77 ? -12.336 -3.615 14.206 1.00 95.31 77 LEU A CA 1
ATOM 640 C C . LEU A 1 77 ? -13.730 -4.125 14.591 1.00 95.31 77 LEU A C 1
ATOM 642 O O . LEU A 1 77 ? -14.134 -3.984 15.747 1.00 95.31 77 LEU A O 1
ATOM 646 N N . GLU A 1 78 ? -14.463 -4.704 13.644 1.00 95.69 78 GLU A N 1
ATOM 647 C CA . GLU A 1 78 ? -15.793 -5.257 13.892 1.00 95.69 78 GLU A CA 1
ATOM 648 C C . GLU A 1 78 ? -15.718 -6.481 14.810 1.00 95.69 78 GLU A C 1
ATOM 650 O O . GLU A 1 78 ? -16.479 -6.588 15.771 1.00 95.69 78 GLU A O 1
ATOM 655 N N . GLN A 1 79 ? -14.733 -7.358 14.604 1.00 95.88 79 GLN A N 1
ATOM 656 C CA . GLN A 1 79 ? -14.493 -8.503 15.476 1.00 95.88 79 GLN A CA 1
ATOM 657 C C . GLN A 1 79 ? -14.109 -8.071 16.898 1.00 95.88 79 GLN A C 1
ATOM 659 O O . GLN A 1 79 ? -14.632 -8.618 17.875 1.00 95.88 79 GLN A O 1
ATOM 664 N N . ALA A 1 80 ? -13.242 -7.065 17.035 1.00 93.69 80 ALA A N 1
ATOM 665 C CA . ALA A 1 80 ? -12.870 -6.499 18.327 1.00 93.69 80 ALA A CA 1
ATOM 666 C C . ALA A 1 80 ? -14.084 -5.874 19.031 1.00 93.69 80 ALA A C 1
ATOM 668 O O . ALA A 1 80 ? -14.298 -6.120 20.219 1.00 93.69 80 ALA A O 1
ATOM 669 N N . ARG A 1 81 ? -14.928 -5.130 18.301 1.00 94.56 81 ARG A N 1
ATOM 670 C CA . ARG A 1 81 ? -16.183 -4.567 18.828 1.00 94.56 81 ARG A CA 1
ATOM 671 C C . ARG A 1 81 ? -17.156 -5.647 19.277 1.00 94.56 81 ARG A C 1
ATOM 673 O O . ARG A 1 81 ? -17.654 -5.567 20.397 1.00 94.56 81 ARG A O 1
ATOM 680 N N . SER A 1 82 ? -17.385 -6.666 18.453 1.00 95.31 82 SER A N 1
ATOM 681 C CA . SER A 1 82 ? -18.265 -7.788 18.789 1.00 95.31 82 SER A CA 1
ATOM 682 C C . SER A 1 82 ? -17.765 -8.537 20.026 1.00 95.31 82 SER A C 1
ATOM 684 O O . SER A 1 82 ? -18.549 -8.876 20.911 1.00 95.31 82 SER A O 1
ATOM 686 N N . THR A 1 83 ? -16.453 -8.760 20.126 1.00 94.25 83 THR A N 1
ATOM 687 C CA . THR A 1 83 ? -15.835 -9.424 21.283 1.00 94.25 83 THR A CA 1
ATOM 688 C C . THR A 1 83 ? -15.980 -8.577 22.545 1.00 94.25 83 THR A C 1
ATOM 690 O O . THR A 1 83 ? -16.403 -9.086 23.581 1.00 94.25 83 THR A O 1
ATOM 693 N N . ALA A 1 84 ? -15.706 -7.272 22.457 1.00 92.62 84 ALA A N 1
ATOM 694 C CA . ALA A 1 84 ? -15.878 -6.343 23.569 1.00 92.62 84 ALA A CA 1
ATOM 695 C C . ALA A 1 84 ? -17.343 -6.259 24.024 1.00 92.62 84 ALA A C 1
ATOM 697 O O . ALA A 1 84 ? -17.616 -6.264 25.223 1.00 92.62 84 ALA A O 1
ATOM 698 N N . GLN A 1 85 ? -18.295 -6.241 23.088 1.00 94.31 85 GLN A N 1
ATOM 699 C CA . GLN A 1 85 ? -19.721 -6.242 23.402 1.00 94.31 85 GLN A CA 1
ATOM 700 C C . GLN A 1 85 ? -20.152 -7.551 24.075 1.00 94.31 85 GLN A C 1
ATOM 702 O O . GLN A 1 85 ? -20.872 -7.506 25.072 1.00 94.31 85 GLN A O 1
ATOM 707 N N . SER A 1 86 ? -19.694 -8.702 23.574 1.00 94.50 86 SER A N 1
ATOM 708 C CA . SER A 1 86 ? -19.992 -10.012 24.166 1.00 94.50 86 SER A CA 1
ATOM 709 C C . SER A 1 86 ? -19.412 -10.136 25.575 1.00 94.50 86 SER A C 1
ATOM 711 O O . SER A 1 86 ? -20.127 -10.502 26.502 1.00 94.50 86 SER A O 1
ATOM 713 N N . SER A 1 87 ? -18.141 -9.771 25.759 1.00 91.94 87 SER A N 1
ATOM 714 C CA . SER A 1 87 ? -17.476 -9.801 27.066 1.00 91.94 87 SER A CA 1
ATOM 715 C C . SER A 1 87 ? -18.107 -8.809 28.050 1.00 91.94 87 SER A C 1
ATOM 717 O O . SER A 1 87 ? -18.313 -9.136 29.220 1.00 91.94 87 SER A O 1
ATOM 719 N N . GLY A 1 88 ? -18.501 -7.621 27.581 1.00 91.62 88 GLY A N 1
ATOM 720 C CA . GLY A 1 88 ? -19.247 -6.653 28.383 1.00 91.62 88 GLY A CA 1
ATOM 721 C C . GLY A 1 88 ? -20.614 -7.188 28.816 1.00 91.62 88 GLY A C 1
ATOM 722 O O . GLY A 1 88 ? -20.970 -7.088 29.989 1.00 91.62 88 GLY A O 1
ATOM 723 N N . ALA A 1 89 ? -21.363 -7.805 27.900 1.00 93.88 89 ALA A N 1
ATOM 724 C CA . ALA A 1 89 ? -22.653 -8.420 28.205 1.00 93.88 89 ALA A CA 1
ATOM 725 C C . ALA A 1 89 ? -22.517 -9.583 29.201 1.00 93.88 89 ALA A C 1
ATOM 727 O O . ALA A 1 89 ? -23.314 -9.682 30.135 1.00 93.88 89 ALA A O 1
ATOM 728 N N . GLU A 1 90 ? -21.493 -10.423 29.044 1.00 94.50 90 GLU A N 1
ATOM 729 C CA . GLU A 1 90 ? -21.185 -11.518 29.966 1.00 94.50 90 GLU A CA 1
ATOM 730 C C . GLU A 1 90 ? -20.823 -10.995 31.359 1.00 94.50 90 GLU A C 1
ATOM 732 O O . GLU A 1 90 ? -21.405 -11.436 32.349 1.00 94.50 90 GLU A O 1
ATOM 737 N N . THR A 1 91 ? -19.945 -9.993 31.439 1.00 92.94 91 THR A N 1
ATOM 738 C CA . THR A 1 91 ? -19.526 -9.377 32.707 1.00 92.94 91 THR A CA 1
ATOM 739 C C . THR A 1 91 ? -20.713 -8.749 33.435 1.00 92.94 91 THR A C 1
ATOM 741 O O . THR A 1 91 ? -20.919 -8.991 34.622 1.00 92.94 91 THR A O 1
ATOM 744 N N . VAL A 1 92 ? -21.550 -7.984 32.727 1.00 93.81 92 VAL A N 1
ATOM 745 C CA . VAL A 1 92 ? -22.768 -7.398 33.309 1.00 93.81 92 VAL A CA 1
ATOM 746 C C . VAL A 1 92 ? -23.746 -8.491 33.748 1.00 93.81 92 VAL A C 1
ATOM 748 O O . VAL A 1 92 ? -24.373 -8.364 34.800 1.00 93.81 92 VAL A O 1
ATOM 751 N N . GLY A 1 93 ? -23.872 -9.574 32.979 1.00 94.00 93 GLY A N 1
ATOM 752 C CA . GLY A 1 93 ? -24.684 -10.733 33.343 1.00 94.00 93 GLY A CA 1
ATOM 753 C C . GLY A 1 93 ? -24.188 -11.433 34.611 1.00 94.00 93 GLY A C 1
ATOM 754 O O . GLY A 1 93 ? -24.997 -11.760 35.481 1.00 94.00 93 GLY A O 1
ATOM 755 N N . ALA A 1 94 ? -22.874 -11.620 34.744 1.00 93.19 94 ALA A N 1
ATOM 756 C CA . ALA A 1 94 ? -22.243 -12.207 35.921 1.00 93.19 94 ALA A CA 1
ATOM 757 C C . ALA A 1 94 ? -22.445 -11.330 37.164 1.00 93.19 94 ALA A C 1
ATOM 759 O O . ALA A 1 94 ? -22.935 -11.823 38.177 1.00 93.19 94 ALA A O 1
ATOM 760 N N . ILE A 1 95 ? -22.191 -10.020 37.053 1.00 92.62 95 ILE A N 1
ATOM 761 C CA . ILE A 1 95 ? -22.407 -9.062 38.148 1.00 92.62 95 ILE A CA 1
ATOM 762 C C . ILE A 1 95 ? -23.875 -9.054 38.582 1.00 92.62 95 ILE A C 1
ATOM 764 O O . ILE A 1 95 ? -24.163 -9.058 39.774 1.00 92.62 95 ILE A O 1
ATOM 768 N N . ARG A 1 96 ? -24.828 -9.072 37.638 1.00 92.69 96 ARG A N 1
ATOM 769 C CA . ARG A 1 96 ? -26.260 -9.140 37.979 1.00 92.69 96 ARG A CA 1
ATOM 770 C C . ARG A 1 96 ? -26.593 -10.398 38.776 1.00 92.69 96 ARG A C 1
ATOM 772 O O . ARG A 1 96 ? -27.254 -10.287 39.802 1.00 92.69 96 ARG A O 1
ATOM 779 N N . LYS A 1 97 ? -26.093 -11.564 38.352 1.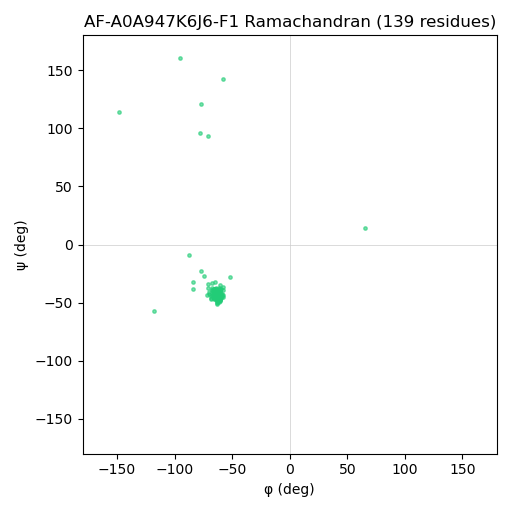00 93.75 97 LYS A N 1
ATOM 780 C CA . LYS A 1 97 ? -26.277 -12.817 39.100 1.00 93.75 97 LYS A CA 1
ATOM 781 C C . LYS A 1 97 ? -25.682 -12.731 40.502 1.00 93.75 97 LYS A C 1
ATOM 783 O O . LYS A 1 97 ? -26.341 -13.128 41.454 1.00 93.75 97 LYS A O 1
ATOM 788 N N . GLU A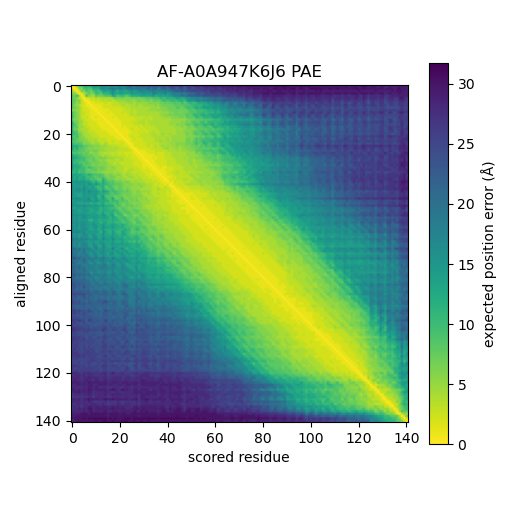 1 98 ? -24.474 -12.194 40.633 1.00 92.12 98 GLU A N 1
ATOM 789 C CA . GLU A 1 98 ? -23.809 -12.044 41.928 1.00 92.12 98 GLU A CA 1
ATOM 790 C C . GLU A 1 98 ? -24.600 -11.114 42.859 1.00 92.12 98 GLU A C 1
ATOM 792 O O . GLU A 1 98 ? -24.892 -11.478 43.999 1.00 92.12 98 GLU A O 1
ATOM 797 N N . VAL A 1 99 ? -25.070 -9.971 42.349 1.00 92.75 99 VAL A N 1
ATOM 798 C CA . VAL A 1 99 ? -25.938 -9.040 43.087 1.00 92.75 99 VAL A CA 1
ATOM 799 C C . VAL A 1 99 ? -27.248 -9.704 43.516 1.00 92.75 99 VAL A C 1
ATOM 801 O O . VAL A 1 99 ? -27.672 -9.525 44.659 1.00 92.75 99 VAL A O 1
ATOM 804 N N . ASP A 1 100 ? -27.886 -10.480 42.641 1.00 92.62 100 ASP A N 1
ATOM 805 C CA . ASP A 1 100 ? -29.131 -11.180 42.964 1.00 92.62 100 ASP A CA 1
ATOM 806 C C . ASP A 1 100 ? -28.907 -12.254 44.041 1.00 92.62 100 ASP A C 1
ATOM 808 O O . ASP A 1 100 ? -29.684 -12.342 44.996 1.00 92.62 100 ASP A O 1
ATOM 812 N N . THR A 1 101 ? -27.807 -13.013 43.961 1.00 93.12 101 THR A N 1
ATOM 813 C CA . THR A 1 101 ? -27.438 -13.989 45.000 1.00 93.12 101 THR A CA 1
ATOM 814 C C . THR A 1 101 ? -27.095 -13.323 46.332 1.00 93.12 101 THR A C 1
ATOM 816 O O . THR A 1 101 ? -27.560 -13.779 47.376 1.00 93.12 101 THR A O 1
ATOM 819 N N . GLY A 1 102 ? -26.364 -12.204 46.314 1.00 90.81 102 GLY A N 1
ATOM 820 C CA . GLY A 1 102 ? -26.021 -11.442 47.514 1.00 90.81 102 GLY A CA 1
ATOM 821 C C . GLY A 1 102 ? -27.248 -10.820 48.182 1.00 90.81 102 GLY A C 1
ATOM 822 O O . GLY A 1 102 ? -27.363 -10.840 49.410 1.00 90.81 102 GLY A O 1
ATOM 823 N N . LYS A 1 103 ? -28.215 -10.335 47.391 1.00 92.00 103 LYS A N 1
ATOM 824 C CA . LYS A 1 103 ? -29.518 -9.884 47.902 1.00 92.00 103 LYS A CA 1
ATOM 825 C C . LYS A 1 103 ? -30.300 -11.023 48.546 1.00 92.00 103 LYS A C 1
ATOM 827 O O . LYS A 1 103 ? -30.825 -10.836 49.640 1.00 92.00 103 LYS A O 1
ATOM 832 N N . ALA A 1 104 ? -30.376 -12.182 47.894 1.00 91.44 104 ALA A N 1
ATOM 833 C CA . ALA A 1 104 ? -31.080 -13.341 48.437 1.00 91.44 104 ALA A CA 1
ATOM 834 C C . ALA A 1 104 ? -30.459 -13.813 49.765 1.00 91.44 104 ALA A C 1
ATOM 836 O O . ALA A 1 104 ? -31.188 -14.035 50.731 1.00 91.44 104 ALA A O 1
ATOM 837 N N . ALA A 1 105 ? -29.126 -13.880 49.838 1.00 91.56 105 ALA A N 1
ATOM 838 C CA . ALA A 1 105 ? -28.401 -14.201 51.066 1.00 91.56 105 ALA A CA 1
ATOM 839 C C . ALA A 1 105 ? -28.677 -13.171 52.174 1.00 91.56 105 ALA A C 1
ATOM 841 O O . ALA A 1 105 ? -29.092 -13.542 53.267 1.00 91.56 105 ALA A O 1
ATOM 842 N N . SER A 1 106 ? -28.574 -11.874 51.863 1.00 89.94 106 SER A N 1
ATOM 843 C CA . SER A 1 106 ? -28.837 -10.795 52.828 1.00 89.94 106 SER A CA 1
ATOM 844 C C . SER A 1 106 ? -30.268 -10.831 53.380 1.00 89.94 106 SER A C 1
ATOM 846 O O . SER A 1 106 ? -30.487 -10.584 54.564 1.00 89.94 106 SER A O 1
ATOM 848 N N . LEU A 1 107 ? -31.261 -11.152 52.542 1.00 91.69 107 LEU A N 1
ATOM 849 C CA . LEU A 1 107 ? -32.651 -11.307 52.980 1.00 91.69 107 LEU A CA 1
ATOM 850 C C . LEU A 1 107 ? -32.837 -12.527 53.894 1.00 91.69 107 LEU A C 1
ATOM 852 O O . LEU A 1 107 ? -33.573 -12.438 54.877 1.00 91.69 107 LEU A O 1
ATOM 856 N N . SER A 1 108 ? -32.165 -13.640 53.595 1.00 92.44 108 SER A N 1
ATOM 857 C CA . SER A 1 108 ? -32.166 -14.839 54.442 1.00 92.44 108 SER A CA 1
ATOM 858 C C . SER A 1 108 ? -31.517 -14.572 55.805 1.00 92.44 108 SER A C 1
ATOM 860 O O . SER A 1 108 ? -32.064 -14.943 56.848 1.00 92.44 108 SER A O 1
ATOM 862 N N . ASP A 1 109 ? -30.386 -13.868 55.818 1.00 91.19 109 ASP A N 1
ATOM 863 C CA . ASP A 1 109 ? -29.685 -13.499 57.048 1.00 91.19 109 ASP A CA 1
ATOM 864 C C . ASP A 1 109 ? -30.531 -12.555 57.904 1.00 91.19 109 ASP A C 1
ATOM 866 O O . ASP A 1 109 ? -30.666 -12.775 59.108 1.00 91.19 109 ASP A O 1
ATOM 870 N N . LEU A 1 110 ? -31.183 -11.558 57.292 1.00 89.75 110 LEU A N 1
ATOM 871 C CA . LEU A 1 110 ? -32.116 -10.673 57.994 1.00 89.75 110 LEU A CA 1
ATOM 872 C C . LEU A 1 110 ? -33.282 -11.442 58.618 1.00 89.75 110 LEU A C 1
ATOM 874 O O . LEU A 1 110 ? -33.626 -11.189 59.771 1.00 89.75 110 LEU A O 1
ATOM 878 N N . GLN A 1 111 ? -33.885 -12.394 57.901 1.00 90.75 111 GLN A N 1
ATOM 879 C CA . GLN A 1 111 ? -34.955 -13.224 58.466 1.00 90.75 111 GLN A CA 1
ATOM 880 C C . GLN A 1 111 ? -34.468 -14.039 59.667 1.00 90.75 111 GLN A C 1
ATOM 882 O O . GLN A 1 111 ? -35.157 -14.103 60.688 1.00 90.75 111 GLN A O 1
ATOM 887 N N . THR A 1 112 ? -33.267 -14.607 59.573 1.00 91.62 112 THR A N 1
ATOM 888 C CA . THR A 1 112 ? -32.654 -15.380 60.660 1.00 91.62 112 THR A CA 1
ATOM 889 C C . THR A 1 112 ? -32.360 -14.490 61.869 1.00 91.62 112 THR A C 1
ATOM 891 O O . THR A 1 112 ? -32.703 -14.846 62.994 1.00 91.62 112 THR A O 1
ATOM 894 N N . GLN A 1 113 ? -31.804 -13.295 61.653 1.00 89.62 113 GLN A N 1
ATOM 895 C CA . GLN A 1 113 ? -31.544 -12.321 62.715 1.00 89.62 113 GLN A CA 1
ATOM 896 C C . GLN A 1 113 ? -32.833 -11.850 63.392 1.00 89.62 113 GLN A C 1
ATOM 898 O O . GLN A 1 113 ? -32.882 -11.785 64.618 1.00 89.62 113 GLN A O 1
ATOM 903 N N . ILE A 1 114 ? -33.894 -11.579 62.625 1.00 89.81 114 ILE A N 1
ATOM 904 C CA . ILE A 1 114 ? -35.208 -11.215 63.175 1.00 89.81 114 ILE A CA 1
ATOM 905 C C . ILE A 1 114 ? -35.768 -12.358 64.030 1.00 89.81 114 ILE A C 1
ATOM 907 O O . ILE A 1 114 ? -36.285 -12.108 65.119 1.00 89.81 114 ILE A O 1
ATOM 911 N N . ALA A 1 115 ? -35.661 -13.609 63.574 1.00 89.31 115 ALA A N 1
ATOM 912 C CA . ALA A 1 115 ? -36.123 -14.771 64.332 1.00 89.31 115 ALA A CA 1
ATOM 913 C C . ALA A 1 115 ? -35.336 -14.958 65.643 1.00 89.31 115 ALA A C 1
ATOM 915 O O . ALA A 1 115 ? -35.940 -15.156 66.704 1.00 89.31 115 ALA A O 1
ATOM 916 N N . SER A 1 116 ? -34.009 -14.828 65.594 1.00 89.00 116 SER A N 1
ATOM 917 C CA . SER A 1 116 ? -33.139 -14.893 66.773 1.00 89.00 116 SER A CA 1
ATOM 918 C C . SER A 1 116 ? -33.437 -13.763 67.758 1.00 89.00 116 SER A C 1
ATOM 920 O O . SER A 1 116 ? -33.705 -14.036 68.926 1.00 89.00 116 SER A O 1
ATOM 922 N N . ALA A 1 117 ? -33.508 -12.513 67.287 1.00 85.69 117 ALA A N 1
ATOM 923 C CA . ALA A 1 117 ? -33.835 -11.354 68.117 1.00 85.69 117 ALA A CA 1
ATOM 924 C C . ALA A 1 117 ? -35.224 -11.484 68.760 1.00 85.69 117 ALA A C 1
ATOM 926 O O . ALA A 1 117 ? -35.411 -11.132 69.922 1.00 85.69 117 ALA A O 1
ATOM 927 N N . ARG A 1 118 ? -36.210 -12.037 68.040 1.00 85.56 118 ARG A N 1
ATOM 928 C CA . ARG A 1 118 ? -37.549 -12.298 68.587 1.00 85.56 118 ARG A CA 1
ATOM 929 C C . ARG A 1 118 ? -37.526 -13.354 69.694 1.00 85.56 118 ARG A C 1
ATOM 931 O O . ARG A 1 118 ? -38.232 -13.191 70.686 1.00 85.56 118 ARG A O 1
ATOM 938 N N . THR A 1 119 ? -36.725 -14.405 69.532 1.00 86.88 119 THR A N 1
ATOM 939 C CA . THR A 1 119 ? -36.557 -15.465 70.541 1.00 86.88 119 THR A CA 1
ATOM 940 C C . THR A 1 119 ? -35.856 -14.927 71.788 1.00 86.88 119 THR A C 1
ATOM 942 O O . THR A 1 119 ? -36.292 -15.180 72.910 1.00 86.88 119 THR A O 1
ATOM 945 N N . GLU A 1 120 ? -34.813 -14.121 71.600 1.00 85.44 120 GLU A N 1
ATOM 946 C CA . GLU A 1 120 ? -34.085 -13.475 72.691 1.00 85.44 120 GLU A CA 1
ATOM 947 C C . GLU A 1 120 ? -34.974 -12.484 73.454 1.00 85.44 120 GLU A C 1
ATOM 949 O O . GLU A 1 120 ? -35.047 -12.537 74.683 1.00 85.44 120 GLU A O 1
ATOM 954 N N . LEU A 1 121 ? -35.735 -11.649 72.736 1.00 80.69 121 LEU A N 1
ATOM 955 C CA . LEU A 1 121 ? -36.721 -10.754 73.338 1.00 80.69 121 LEU A CA 1
ATOM 956 C C . LEU A 1 121 ? -37.757 -11.536 74.146 1.00 80.69 121 LEU A C 1
ATOM 958 O O . LEU A 1 121 ? -38.016 -11.156 75.279 1.00 80.69 121 LEU A O 1
ATOM 962 N N . GLN A 1 122 ? -38.307 -12.645 73.634 1.00 79.44 122 GLN A N 1
ATOM 963 C CA . GLN A 1 122 ? -39.242 -13.491 74.394 1.00 79.44 122 GLN A CA 1
ATOM 964 C C . GLN A 1 122 ? -38.637 -14.027 75.701 1.00 79.44 122 GLN A C 1
ATOM 966 O O . GLN A 1 122 ? -39.329 -14.039 76.719 1.00 79.44 122 GLN A O 1
ATOM 971 N N . GLY A 1 123 ? -37.357 -14.409 75.703 1.00 79.81 123 GLY A N 1
ATOM 972 C CA . GLY A 1 123 ? -36.641 -14.787 76.926 1.00 79.81 123 GLY A CA 1
ATOM 973 C C . GLY A 1 123 ? -36.488 -13.622 77.911 1.00 79.81 123 GLY A C 1
ATOM 974 O O . GLY A 1 123 ? -36.657 -13.796 79.118 1.00 79.81 123 GLY A O 1
ATOM 975 N N . GLN A 1 124 ? -36.242 -12.414 77.401 1.00 75.62 124 GLN A N 1
ATOM 976 C CA . GLN A 1 124 ? -36.129 -11.199 78.211 1.00 75.62 124 GLN A CA 1
ATOM 977 C C . GLN A 1 124 ? -37.486 -10.640 78.672 1.00 75.62 124 GLN A C 1
ATOM 979 O O . GLN A 1 124 ? -37.529 -9.962 79.696 1.00 75.62 124 GLN A O 1
ATOM 984 N N . VAL A 1 125 ? -38.605 -10.950 77.998 1.00 74.94 125 VAL A N 1
ATOM 985 C CA . VAL A 1 125 ? -39.957 -10.504 78.398 1.00 74.94 125 VAL A CA 1
ATOM 986 C C . VAL A 1 125 ? -40.297 -10.967 79.814 1.00 74.94 125 VAL A C 1
ATOM 988 O O . VAL A 1 125 ? -40.909 -10.203 80.552 1.00 74.94 125 VAL A O 1
ATOM 991 N N . ALA A 1 126 ? -39.873 -12.161 80.238 1.00 68.69 126 ALA A N 1
ATOM 992 C CA . ALA A 1 126 ? -40.106 -12.629 81.606 1.00 68.69 126 ALA A CA 1
ATOM 993 C C . ALA A 1 126 ? -39.369 -11.765 82.651 1.00 68.69 126 ALA A C 1
ATOM 995 O O . ALA A 1 126 ? -39.956 -11.379 83.662 1.00 68.69 126 ALA A O 1
ATOM 996 N N . GLY A 1 127 ? -38.113 -11.391 82.379 1.00 71.56 127 GLY A N 1
ATOM 997 C CA . GLY A 1 127 ? -37.333 -10.488 83.237 1.00 71.56 127 GLY A CA 1
ATOM 998 C C . GLY A 1 127 ? -37.824 -9.036 83.188 1.00 71.56 127 GLY A C 1
ATOM 999 O O . GLY A 1 127 ? -37.833 -8.338 84.204 1.00 71.56 127 GLY A O 1
ATOM 1000 N N . PHE A 1 128 ? -38.306 -8.583 82.029 1.00 70.81 128 PHE A N 1
ATOM 1001 C CA . PHE A 1 128 ? -38.901 -7.257 81.869 1.00 70.81 128 PHE A CA 1
ATOM 1002 C C . PHE A 1 128 ? -40.263 -7.163 82.575 1.00 70.81 128 PHE A C 1
ATOM 1004 O O . PHE A 1 128 ? -40.542 -6.187 83.260 1.00 70.81 128 PHE A O 1
ATOM 1011 N N . ALA A 1 129 ? -41.095 -8.204 82.489 1.00 70.69 129 ALA A N 1
ATOM 1012 C CA . ALA A 1 129 ? -42.360 -8.287 83.216 1.00 70.69 129 ALA A CA 1
ATOM 1013 C C . ALA A 1 129 ? -42.137 -8.348 84.734 1.00 70.6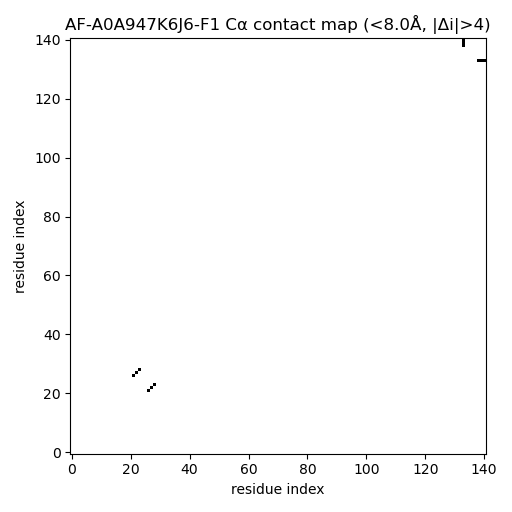9 129 ALA A C 1
ATOM 1015 O O . ALA A 1 129 ? -42.850 -7.672 85.472 1.00 70.69 129 ALA A O 1
ATOM 1016 N N . GLY A 1 130 ? -41.120 -9.089 85.193 1.00 71.50 130 GLY A N 1
ATOM 1017 C CA . GLY A 1 130 ? -40.708 -9.120 86.598 1.00 71.50 130 GLY A CA 1
ATOM 1018 C C . GLY A 1 130 ? -40.258 -7.751 87.109 1.00 71.50 130 GLY A C 1
ATOM 1019 O O . GLY A 1 130 ? -40.786 -7.272 88.104 1.00 71.50 130 GLY A O 1
ATOM 1020 N N . SER A 1 131 ? -39.373 -7.066 86.381 1.00 71.44 131 SER A N 1
ATOM 1021 C CA . SER A 1 131 ? -38.893 -5.728 86.766 1.00 71.44 131 SER A CA 1
ATOM 1022 C C . SER A 1 131 ? -39.975 -4.642 86.684 1.00 71.44 131 SER A C 1
ATOM 1024 O O . SER A 1 131 ? -39.992 -3.731 87.510 1.00 71.44 131 SER A O 1
ATOM 1026 N N . VAL A 1 132 ? -40.922 -4.732 85.743 1.00 73.06 132 VAL A N 1
ATOM 1027 C CA . VAL A 1 132 ? -42.105 -3.851 85.707 1.00 73.06 132 VAL A CA 1
ATOM 1028 C C . VAL A 1 132 ? -43.041 -4.137 86.884 1.00 73.06 132 VAL A C 1
ATOM 1030 O O . VAL A 1 132 ? -43.494 -3.195 87.534 1.00 73.06 132 VAL A O 1
ATOM 1033 N N . ALA A 1 133 ? -43.305 -5.409 87.198 1.00 68.88 133 ALA A N 1
ATOM 1034 C CA . ALA A 1 133 ? -44.123 -5.787 88.348 1.00 68.88 133 ALA A CA 1
ATOM 1035 C C . ALA A 1 133 ? -43.483 -5.326 89.664 1.00 68.88 133 ALA A C 1
ATOM 1037 O O . ALA A 1 133 ? -4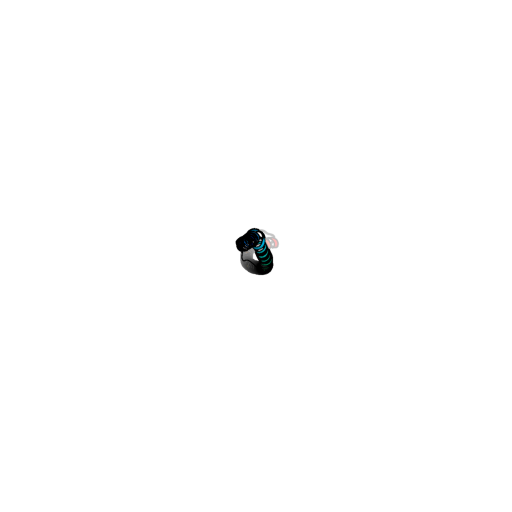4.168 -4.765 90.511 1.00 68.88 133 ALA A O 1
ATOM 1038 N N . GLU A 1 134 ? -42.167 -5.467 89.801 1.00 70.94 134 GLU A N 1
ATOM 1039 C CA . GLU A 1 134 ? -41.392 -5.014 90.956 1.00 70.94 134 GLU A CA 1
ATOM 1040 C C . GLU A 1 134 ? -41.446 -3.487 91.125 1.00 70.94 134 GLU A C 1
ATOM 1042 O O . GLU A 1 134 ? -41.630 -2.975 92.232 1.00 70.94 134 GLU A O 1
ATOM 1047 N N . LYS A 1 135 ? -41.383 -2.740 90.016 1.00 72.12 135 LYS A N 1
ATOM 1048 C CA . LYS A 1 135 ? -41.445 -1.272 90.019 1.00 72.12 135 LYS A CA 1
ATOM 1049 C C . LYS A 1 135 ? -42.850 -0.719 90.281 1.00 72.12 135 LYS A C 1
ATOM 1051 O O . LYS A 1 135 ? -42.965 0.379 90.818 1.00 72.12 135 LYS A O 1
ATOM 1056 N N . ILE A 1 136 ? -43.903 -1.466 89.933 1.00 67.94 136 ILE A N 1
ATOM 1057 C CA . ILE A 1 136 ? -45.308 -1.118 90.217 1.00 67.94 136 ILE A CA 1
ATOM 1058 C C . ILE A 1 136 ? -45.724 -1.550 91.634 1.00 67.94 136 ILE A C 1
ATOM 1060 O O . ILE A 1 136 ? -46.456 -0.821 92.299 1.00 67.94 136 ILE A O 1
ATOM 1064 N N . LEU A 1 137 ? -45.261 -2.710 92.111 1.00 64.38 137 LEU A N 1
ATOM 1065 C CA . LEU A 1 137 ? -45.625 -3.267 93.422 1.00 64.38 137 LEU A CA 1
ATOM 1066 C C . LEU A 1 137 ? -44.730 -2.767 94.567 1.00 64.38 137 LEU A C 1
ATOM 1068 O O . LEU A 1 137 ? -45.058 -2.981 95.733 1.00 64.38 137 LEU A O 1
ATOM 1072 N N . GLY A 1 138 ? -43.635 -2.062 94.263 1.00 59.56 138 GLY A N 1
ATOM 1073 C CA . GLY A 1 138 ? -42.870 -1.277 95.237 1.00 59.56 138 GLY A CA 1
ATOM 1074 C C . GLY A 1 138 ? -42.186 -2.090 96.338 1.00 59.56 138 GLY A C 1
ATOM 1075 O O . GLY A 1 138 ? -41.760 -1.519 97.343 1.00 59.56 138 GLY A O 1
ATOM 1076 N N . ARG A 1 139 ? -42.074 -3.413 96.184 1.00 56.94 139 ARG A N 1
ATOM 1077 C CA . ARG A 1 139 ? -41.339 -4.268 97.116 1.00 56.94 139 ARG A CA 1
ATOM 1078 C C . ARG A 1 139 ? -40.734 -5.445 96.365 1.00 56.94 139 ARG A C 1
ATOM 1080 O O . ARG A 1 139 ? -41.469 -6.268 95.827 1.00 56.94 139 ARG A O 1
ATOM 1087 N N . GLY A 1 140 ? -39.404 -5.457 96.318 1.00 53.62 140 GLY A N 1
ATOM 1088 C CA . GLY A 1 140 ? -38.615 -6.506 95.685 1.00 53.62 140 GLY A CA 1
ATOM 1089 C C . GLY A 1 140 ? -38.897 -7.876 96.284 1.00 53.62 140 GLY A C 1
ATOM 1090 O O . GLY A 1 140 ? -39.139 -7.991 97.492 1.00 53.62 140 GLY A O 1
ATOM 1091 N N . LEU A 1 141 ? -38.898 -8.879 95.409 1.00 46.72 141 LEU A N 1
ATOM 1092 C CA . LEU A 1 141 ? -38.747 -10.284 95.774 1.00 46.72 141 LEU A CA 1
ATOM 1093 C C . LEU A 1 141 ? -37.262 -10.635 95.725 1.00 46.72 141 LEU A C 1
ATOM 1095 O O . LEU A 1 141 ? -36.630 -10.314 94.696 1.00 46.72 141 LEU A O 1
#

pLDDT: mean 87.55, std 10.42, range [45.97, 96.12]

Radius of gyration: 58.99 Å; Cα contacts (8 Å, |Δi|>4): 6; chains: 1; bounding box: 90×19×181 Å

Mean predicted aligned error: 14.45 Å